Protein AF-A0A2S7QQR5-F1 (afdb_monomer)

Secondary structure (DSSP, 8-state):
--HHHHHHTT-HHHHHHTTSSS--B-TTSSB--HHIIIII-GGGHHHHHHHHHHTT-S---HHHHHHSHHHHHHHHHHHHHH-TTSHHHHHHHHTT--

Foldseek 3Di:
DDPVVQLVCLQLCNCVVVVNDPDQADPQGHGRDPCCVQPPPPVLPVLNVVLCVQVVHPDDDPCQLPVDPSNVVSVVVSCVVVVHSDPVVSVVVVVVVD

Mean predicted aligned error: 4.55 Å

Solvent-accessible surface area (backbone atoms only — not comparable to full-atom values): 5720 Å² total; per-residue (Å²): 133,61,72,66,64,65,24,55,66,46,28,39,44,54,28,31,76,69,69,73,39,100,52,34,54,37,97,87,68,48,66,32,42,72,65,35,64,72,69,66,38,75,93,42,48,70,58,44,50,55,44,26,62,76,66,75,40,96,75,82,51,68,63,54,36,67,74,33,72,71,24,36,57,44,44,54,49,44,42,66,71,69,39,60,36,28,69,69,46,52,56,58,52,55,72,70,77,115

pLDDT: mean 87.8, std 11.04, range [44.25, 95.94]

Structure (mmCIF, N/CA/C/O backbone):
data_AF-A0A2S7QQR5-F1
#
_entry.id   AF-A0A2S7QQR5-F1
#
loop_
_atom_site.group_PDB
_atom_site.id
_atom_site.type_symbol
_atom_site.label_atom_id
_atom_site.label_alt_id
_atom_site.label_comp_id
_atom_site.label_asym_id
_atom_site.label_entity_id
_atom_site.label_seq_id
_atom_site.pdbx_PDB_ins_code
_atom_site.Cartn_x
_atom_site.Cartn_y
_atom_site.Cartn_z
_atom_site.occupancy
_atom_site.B_iso_or_equiv
_atom_site.auth_seq_id
_atom_site.auth_comp_id
_atom_site.auth_asym_id
_atom_site.auth_atom_id
_atom_site.pdbx_PDB_model_num
ATOM 1 N N . MET A 1 1 ? 14.565 -3.488 12.686 1.00 49.75 1 MET A N 1
ATOM 2 C CA . MET A 1 1 ? 14.458 -2.831 11.364 1.00 49.75 1 MET A CA 1
ATOM 3 C C . MET A 1 1 ? 12.972 -2.674 11.069 1.00 49.75 1 MET A C 1
ATOM 5 O O . MET A 1 1 ? 12.255 -3.646 11.254 1.00 49.75 1 MET A O 1
ATOM 9 N N . ASP A 1 2 ? 12.497 -1.477 10.727 1.00 59.22 2 ASP A N 1
ATOM 10 C CA . ASP A 1 2 ? 11.062 -1.204 10.540 1.00 59.22 2 ASP A CA 1
ATOM 11 C C . ASP A 1 2 ? 10.547 -1.871 9.240 1.00 59.22 2 ASP A C 1
ATOM 13 O O . ASP A 1 2 ? 11.072 -1.561 8.163 1.00 59.22 2 ASP A O 1
ATOM 17 N N . PRO A 1 3 ? 9.564 -2.793 9.303 1.00 59.22 3 PRO A N 1
ATOM 18 C CA . PRO A 1 3 ? 9.026 -3.491 8.134 1.00 59.22 3 PRO A CA 1
ATOM 19 C C . PRO A 1 3 ? 8.524 -2.560 7.027 1.00 59.22 3 PRO A C 1
ATOM 21 O O . PRO A 1 3 ? 8.572 -2.933 5.852 1.00 59.22 3 PRO A O 1
ATOM 24 N N . LEU A 1 4 ? 8.060 -1.357 7.376 1.00 65.44 4 LEU A N 1
ATOM 25 C CA . LEU A 1 4 ? 7.602 -0.371 6.399 1.00 65.44 4 LEU A CA 1
ATOM 26 C C . LEU A 1 4 ? 8.782 0.193 5.598 1.00 65.44 4 LEU A C 1
ATOM 28 O O . LEU A 1 4 ? 8.714 0.248 4.371 1.00 65.44 4 LEU A O 1
ATOM 32 N N . LYS A 1 5 ? 9.905 0.506 6.260 1.00 63.34 5 LYS A N 1
ATOM 33 C CA . LYS A 1 5 ? 11.119 1.032 5.607 1.00 63.34 5 LYS A CA 1
ATOM 34 C C . LYS A 1 5 ? 11.721 0.053 4.598 1.00 63.34 5 LYS A C 1
ATOM 36 O O . LYS A 1 5 ? 12.122 0.475 3.520 1.00 63.34 5 LYS A O 1
ATOM 41 N N . ILE A 1 6 ? 11.748 -1.245 4.918 1.00 60.06 6 ILE A N 1
ATOM 42 C CA . ILE A 1 6 ? 12.247 -2.284 3.994 1.00 60.06 6 ILE A CA 1
ATOM 43 C C . ILE A 1 6 ? 11.334 -2.417 2.777 1.00 60.06 6 ILE A C 1
ATOM 45 O O . ILE A 1 6 ? 11.801 -2.689 1.679 1.00 60.06 6 ILE A O 1
ATOM 49 N N . ARG A 1 7 ? 10.024 -2.245 2.954 1.00 68.19 7 ARG A N 1
ATOM 50 C CA . ARG A 1 7 ? 9.097 -2.355 1.830 1.00 68.19 7 ARG A CA 1
ATOM 51 C C . ARG A 1 7 ? 9.258 -1.175 0.875 1.00 68.19 7 ARG A C 1
ATOM 53 O O . ARG A 1 7 ? 9.347 -1.378 -0.332 1.00 68.19 7 ARG A O 1
ATOM 60 N N . TYR A 1 8 ? 9.406 0.043 1.393 1.00 72.50 8 TYR A N 1
ATOM 61 C CA . TYR A 1 8 ? 9.585 1.234 0.556 1.00 72.50 8 TYR A CA 1
ATOM 62 C C . TYR A 1 8 ? 10.769 1.162 -0.422 1.00 72.50 8 TYR A C 1
ATOM 64 O O . TYR A 1 8 ? 10.694 1.787 -1.478 1.00 72.50 8 TYR A O 1
ATOM 72 N N . SER A 1 9 ? 11.812 0.369 -0.143 1.00 79.50 9 SER A N 1
ATOM 73 C CA . SER A 1 9 ? 12.958 0.239 -1.052 1.00 79.50 9 SER A CA 1
ATOM 74 C C . SER A 1 9 ? 12.624 -0.428 -2.392 1.00 79.50 9 SER A C 1
ATOM 76 O O . SER A 1 9 ? 13.356 -0.227 -3.353 1.00 79.50 9 SER A O 1
ATOM 78 N N . TYR A 1 10 ? 11.518 -1.172 -2.487 1.00 87.62 10 TYR A N 1
ATOM 79 C CA . TYR A 1 10 ? 11.075 -1.828 -3.727 1.00 87.62 10 TYR A CA 1
ATOM 80 C C . TYR A 1 10 ? 9.979 -1.059 -4.475 1.00 87.62 10 TYR A C 1
ATOM 82 O O . TYR A 1 10 ? 9.346 -1.595 -5.385 1.00 87.62 10 TYR A O 1
ATOM 90 N N . LEU A 1 11 ? 9.708 0.183 -4.079 1.00 89.50 11 LEU A N 1
ATOM 91 C CA . LEU A 1 11 ? 8.758 1.042 -4.772 1.00 89.50 11 LEU A CA 1
ATOM 92 C C . LEU A 1 11 ? 9.356 1.528 -6.103 1.00 89.50 11 LEU A C 1
ATOM 94 O O . LEU A 1 11 ? 10.446 2.106 -6.098 1.00 89.50 11 LEU A O 1
ATOM 98 N N . LYS A 1 12 ? 8.641 1.389 -7.231 1.00 90.31 12 LYS A N 1
ATOM 99 C CA . LYS A 1 12 ? 9.171 1.816 -8.545 1.00 90.31 12 LYS A CA 1
ATOM 100 C C . LYS A 1 12 ? 9.558 3.295 -8.583 1.00 90.31 12 LYS A C 1
ATOM 102 O O . LYS A 1 12 ? 10.573 3.626 -9.185 1.00 90.31 12 LYS A O 1
ATOM 107 N N . SER A 1 13 ? 8.815 4.197 -7.928 1.00 91.88 13 SER A N 1
ATOM 108 C CA . SER A 1 13 ? 9.216 5.612 -7.905 1.00 91.88 13 SER A CA 1
ATOM 109 C C . SER A 1 13 ? 10.543 5.849 -7.191 1.00 91.88 13 SER A C 1
ATOM 111 O O . SER A 1 13 ? 11.255 6.775 -7.557 1.00 91.88 13 SER A O 1
ATOM 113 N N . TYR A 1 14 ? 10.859 5.042 -6.176 1.00 90.81 14 TYR A N 1
ATOM 114 C CA . TYR A 1 14 ? 12.126 5.129 -5.457 1.00 90.81 14 TYR A CA 1
ATOM 115 C C . TYR A 1 14 ? 13.261 4.513 -6.276 1.00 90.81 14 TYR A C 1
ATOM 117 O O . TYR A 1 14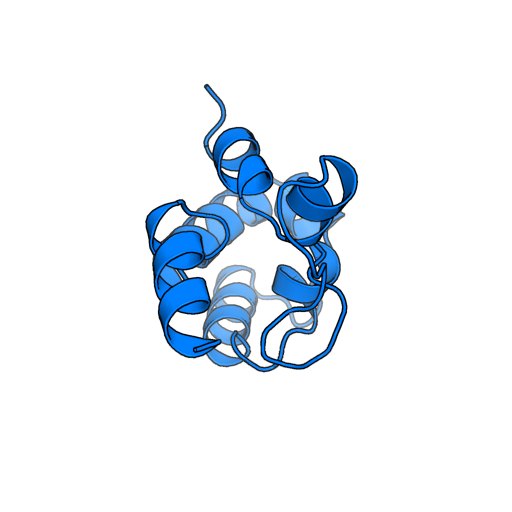 ? 14.284 5.155 -6.481 1.00 90.81 14 TYR A O 1
ATOM 125 N N . LEU A 1 15 ? 13.046 3.320 -6.835 1.00 90.81 15 LEU A N 1
ATOM 126 C CA . LEU A 1 15 ? 14.025 2.651 -7.695 1.00 90.81 15 LEU A CA 1
ATOM 127 C C . LEU A 1 15 ? 14.357 3.467 -8.952 1.00 90.81 15 LEU A C 1
ATOM 129 O O . LEU A 1 15 ? 15.508 3.500 -9.367 1.00 90.81 15 LEU A O 1
ATOM 133 N N . TYR A 1 16 ? 13.376 4.160 -9.535 1.00 93.12 16 TYR A N 1
ATOM 134 C CA . TYR A 1 16 ? 13.587 5.026 -10.697 1.00 93.12 16 TYR A CA 1
ATOM 135 C C . TYR A 1 16 ? 14.490 6.221 -10.372 1.00 93.12 16 TYR A C 1
ATOM 137 O O . TYR A 1 16 ? 15.319 6.599 -11.189 1.00 93.12 16 TYR A O 1
ATOM 145 N N . LEU A 1 17 ? 14.364 6.800 -9.169 1.00 92.75 17 LEU A N 1
ATOM 146 C CA . LEU A 1 17 ? 15.261 7.869 -8.709 1.00 92.75 17 LEU A CA 1
ATOM 147 C C . LEU A 1 17 ? 16.708 7.386 -8.547 1.00 92.75 17 LEU A C 1
ATOM 149 O O . LEU A 1 17 ? 17.625 8.189 -8.652 1.00 92.75 17 LEU A O 1
ATOM 153 N N . LEU A 1 18 ? 16.894 6.092 -8.281 1.00 92.25 18 LEU A N 1
ATOM 154 C CA . LEU A 1 18 ? 18.199 5.438 -8.181 1.00 92.25 18 LEU A CA 1
ATOM 155 C C . LEU A 1 18 ? 18.673 4.840 -9.515 1.00 92.25 18 LEU A C 1
ATOM 157 O O . LEU A 1 18 ? 19.664 4.119 -9.530 1.00 92.25 18 LEU A O 1
ATOM 161 N N . GLU A 1 19 ? 17.949 5.084 -10.613 1.00 92.50 19 GLU A N 1
ATOM 162 C CA . GLU A 1 19 ? 18.254 4.544 -11.946 1.00 92.50 19 GLU A CA 1
ATOM 163 C C . GLU A 1 19 ? 18.279 2.999 -11.999 1.00 92.50 19 GLU A C 1
ATOM 165 O O . GLU A 1 19 ? 18.891 2.392 -12.874 1.00 92.50 19 GLU A O 1
ATOM 170 N N . HIS A 1 20 ? 17.572 2.335 -11.076 1.00 89.38 20 HIS A N 1
ATOM 171 C CA . HIS A 1 20 ? 17.454 0.870 -11.012 1.00 89.38 20 HIS A CA 1
ATOM 172 C C . HIS A 1 20 ? 16.281 0.302 -11.824 1.00 89.38 20 HIS A C 1
ATOM 174 O O . HIS A 1 20 ? 16.136 -0.908 -11.938 1.00 89.38 20 HIS A O 1
ATOM 180 N N . THR A 1 21 ? 15.420 1.159 -12.371 1.00 89.12 21 THR A N 1
ATOM 181 C CA . THR A 1 21 ? 14.320 0.784 -13.271 1.00 89.12 21 THR A CA 1
ATOM 182 C C . THR A 1 21 ? 14.156 1.873 -14.321 1.00 89.12 21 THR A C 1
ATOM 184 O O . THR A 1 21 ? 14.298 3.058 -14.019 1.00 89.12 21 THR A O 1
ATOM 187 N N . SER A 1 22 ? 13.801 1.485 -15.543 1.00 89.88 22 SER A N 1
ATOM 188 C CA . SER A 1 22 ? 13.525 2.404 -16.655 1.00 89.88 22 SER A CA 1
ATOM 189 C C . SER A 1 22 ? 12.191 3.146 -16.511 1.00 89.88 22 SER A C 1
ATOM 191 O O . SER A 1 22 ? 11.928 4.110 -17.229 1.00 89.88 22 SER A O 1
ATOM 193 N N . THR A 1 23 ? 11.329 2.716 -15.585 1.00 91.56 23 THR A N 1
ATOM 194 C CA . THR A 1 23 ? 9.997 3.293 -15.387 1.00 91.56 23 THR A CA 1
ATOM 195 C C . THR A 1 23 ? 9.623 3.412 -13.914 1.00 91.56 23 THR A C 1
ATOM 197 O O . THR A 1 23 ? 9.887 2.530 -13.096 1.00 91.56 23 THR A O 1
ATOM 200 N N . ASN A 1 24 ? 8.940 4.509 -13.586 1.00 92.75 24 ASN A N 1
ATOM 201 C CA . ASN A 1 24 ? 8.318 4.747 -12.284 1.00 92.75 24 ASN A CA 1
ATOM 202 C C . ASN A 1 24 ? 6.808 4.460 -12.275 1.00 92.75 24 ASN A C 1
ATOM 204 O O . ASN A 1 24 ? 6.131 4.792 -11.299 1.00 92.75 24 ASN A O 1
ATOM 208 N N . LYS A 1 25 ? 6.264 3.903 -13.361 1.00 93.12 25 LYS A N 1
ATOM 209 C CA . LYS A 1 25 ? 4.829 3.653 -13.508 1.00 93.12 25 LYS A CA 1
ATOM 210 C C . LYS A 1 25 ? 4.438 2.292 -12.939 1.00 93.12 25 LYS A C 1
ATOM 212 O O . LYS A 1 25 ? 5.143 1.297 -13.108 1.00 93.12 25 LYS A O 1
ATOM 217 N N . CYS A 1 26 ? 3.285 2.263 -12.287 1.00 90.25 26 CYS A N 1
ATOM 218 C CA . CYS A 1 26 ? 2.576 1.049 -11.922 1.00 90.25 26 CYS A CA 1
ATOM 219 C C . CYS A 1 26 ? 1.992 0.389 -13.183 1.00 90.25 26 CYS A C 1
ATOM 221 O O . CYS A 1 26 ? 1.819 1.047 -14.209 1.00 90.25 26 CYS A O 1
ATOM 223 N N . ILE A 1 27 ? 1.606 -0.884 -13.083 1.00 88.69 27 ILE A N 1
ATOM 224 C CA . ILE A 1 27 ? 0.963 -1.641 -14.173 1.00 88.69 27 ILE A CA 1
ATOM 225 C C . ILE A 1 27 ? -0.324 -0.946 -14.655 1.00 88.69 27 ILE A C 1
ATOM 227 O O . ILE A 1 27 ? -0.648 -0.983 -15.834 1.00 88.69 27 ILE A O 1
ATOM 231 N N . CYS A 1 28 ? -1.035 -0.231 -13.777 1.00 90.12 28 CYS A N 1
ATOM 232 C CA . CYS A 1 28 ? -2.209 0.556 -14.167 1.00 90.12 28 CYS A CA 1
ATOM 233 C C . CYS A 1 28 ? -1.873 1.909 -14.838 1.00 90.12 28 CYS A C 1
ATOM 235 O O . CYS A 1 28 ? -2.756 2.751 -14.985 1.00 90.12 28 CYS A O 1
ATOM 237 N N . GLY A 1 29 ? -0.608 2.168 -15.185 1.00 91.06 29 GLY A N 1
ATOM 238 C CA . GLY A 1 29 ? -0.149 3.336 -15.949 1.00 91.06 29 GLY A CA 1
ATOM 239 C C . GLY A 1 29 ? 0.146 4.606 -15.138 1.00 91.06 29 GLY A C 1
ATOM 240 O O . GLY A 1 29 ? 0.873 5.479 -15.615 1.00 91.06 29 GLY A O 1
ATOM 241 N N . ALA A 1 30 ? -0.365 4.718 -13.910 1.00 94.25 30 ALA A N 1
ATOM 242 C CA . ALA A 1 30 ? -0.087 5.844 -13.016 1.00 94.25 30 ALA A CA 1
ATOM 243 C C . ALA A 1 30 ? 1.299 5.733 -12.357 1.00 94.25 30 ALA A C 1
ATOM 245 O O . ALA A 1 30 ? 1.859 4.643 -12.246 1.00 94.25 30 ALA A O 1
ATOM 246 N N . LYS A 1 31 ? 1.857 6.852 -11.880 1.00 94.75 31 LYS A N 1
ATOM 247 C CA . LYS A 1 31 ? 3.128 6.852 -11.136 1.00 94.75 31 LYS A CA 1
ATOM 248 C C . LYS A 1 31 ? 2.981 6.035 -9.849 1.00 94.75 31 LYS A C 1
ATOM 250 O O . LYS A 1 31 ? 2.074 6.275 -9.054 1.00 94.75 31 LYS A O 1
ATOM 255 N N . GLU A 1 32 ? 3.885 5.089 -9.627 1.00 92.88 32 GLU A N 1
ATOM 256 C CA . GLU A 1 32 ? 3.851 4.200 -8.470 1.00 92.88 32 GLU A CA 1
ATOM 257 C C . GLU A 1 32 ? 4.427 4.884 -7.228 1.00 92.88 32 GLU A C 1
ATOM 259 O O . GLU A 1 32 ? 5.590 4.702 -6.877 1.00 92.88 32 GLU A O 1
ATOM 264 N N . THR A 1 33 ? 3.602 5.694 -6.573 1.00 92.75 33 THR A N 1
ATOM 265 C CA . THR A 1 33 ? 3.903 6.324 -5.283 1.00 92.75 33 THR A CA 1
ATOM 266 C C . THR A 1 33 ? 3.190 5.588 -4.141 1.00 92.75 33 THR A C 1
ATOM 268 O O . THR A 1 33 ? 2.243 4.835 -4.396 1.00 92.75 33 THR A O 1
ATOM 271 N N . PRO A 1 34 ? 3.572 5.813 -2.866 1.00 90.62 34 PRO A N 1
ATOM 272 C CA . PRO A 1 34 ? 2.833 5.263 -1.730 1.00 90.62 34 PRO A CA 1
ATOM 273 C C . PRO A 1 34 ? 1.371 5.706 -1.749 1.00 90.62 34 PRO A C 1
ATOM 275 O O . PRO A 1 34 ? 0.469 4.893 -1.583 1.00 90.62 34 PRO A O 1
ATOM 278 N N . GLU A 1 35 ? 1.139 6.986 -2.034 1.00 93.31 35 GLU A N 1
ATOM 279 C CA . GLU A 1 35 ? -0.196 7.565 -2.142 1.00 93.31 35 GLU A CA 1
ATOM 280 C C . GLU A 1 35 ? -1.039 6.835 -3.186 1.00 93.31 35 GLU A C 1
ATOM 282 O O . GLU A 1 35 ? -2.156 6.405 -2.903 1.00 93.31 35 GLU A O 1
ATOM 287 N N . HIS A 1 36 ? -0.476 6.605 -4.373 1.00 94.69 36 HIS A N 1
ATOM 288 C CA . HIS A 1 36 ? -1.171 5.869 -5.414 1.00 94.69 36 HIS A CA 1
ATOM 289 C C . HIS A 1 36 ? -1.520 4.446 -4.962 1.00 94.69 36 HIS A C 1
ATOM 291 O O . HIS A 1 36 ? -2.679 4.037 -5.039 1.00 94.69 36 HIS A O 1
ATOM 297 N N . LEU A 1 37 ? -0.543 3.701 -4.442 1.00 93.12 37 LEU A N 1
ATOM 298 C CA . LEU A 1 37 ? -0.735 2.312 -4.027 1.00 93.12 37 LEU A CA 1
ATOM 299 C C . LEU A 1 37 ? -1.759 2.158 -2.896 1.00 93.12 37 LEU A C 1
ATOM 301 O O . LEU A 1 37 ? -2.542 1.208 -2.917 1.00 93.12 37 LEU A O 1
ATOM 305 N N . PHE A 1 38 ? -1.774 3.076 -1.930 1.00 93.12 38 PHE A N 1
ATOM 306 C CA . PHE A 1 38 ? -2.660 3.008 -0.766 1.00 93.12 38 PHE A CA 1
ATOM 307 C C . PHE A 1 38 ? -4.029 3.644 -0.978 1.00 93.12 38 PHE A C 1
ATOM 309 O O . PHE A 1 38 ? -4.970 3.239 -0.297 1.00 93.12 38 PHE A O 1
ATOM 316 N N . LEU A 1 39 ? -4.168 4.620 -1.881 1.00 95.19 39 LEU A N 1
ATOM 317 C CA . LEU A 1 39 ? -5.390 5.426 -1.972 1.00 95.19 39 LEU A CA 1
ATOM 318 C C . LEU A 1 39 ? -6.151 5.239 -3.291 1.00 95.19 39 LEU A C 1
ATOM 320 O O . LEU A 1 39 ? -7.382 5.238 -3.271 1.00 95.19 39 LEU A O 1
ATOM 324 N N . SER A 1 40 ? -5.468 5.042 -4.426 1.0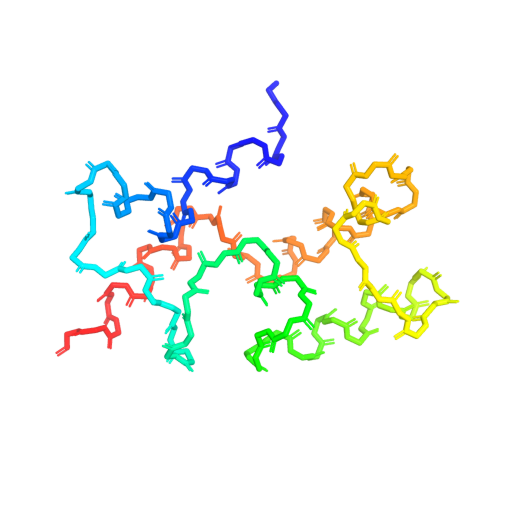0 94.31 40 SER A N 1
ATOM 325 C CA . SER A 1 40 ? -6.111 5.173 -5.750 1.00 94.31 40 SER A CA 1
ATOM 326 C C . SER A 1 40 ? -5.835 4.057 -6.763 1.00 94.31 40 SER A C 1
ATOM 328 O O . SER A 1 40 ? -6.566 3.943 -7.743 1.00 94.31 40 SER A O 1
ATOM 330 N N . CYS A 1 41 ? -4.848 3.186 -6.548 1.00 94.50 41 CYS A N 1
ATOM 331 C CA . CYS A 1 41 ? -4.455 2.167 -7.524 1.00 94.50 41 CYS A CA 1
ATOM 332 C C . CYS A 1 41 ? -5.569 1.144 -7.791 1.00 94.50 41 CYS A C 1
ATOM 334 O O . CYS A 1 41 ? -5.974 0.404 -6.895 1.00 94.50 41 CYS A O 1
ATOM 336 N N . SER A 1 42 ? -6.081 1.060 -9.016 1.00 93.12 42 SER A N 1
ATOM 337 C CA . SER A 1 42 ? -7.219 0.187 -9.345 1.00 93.12 42 SER A CA 1
ATOM 338 C C . SER A 1 42 ? -6.967 -1.294 -9.028 1.00 93.12 42 SER A C 1
ATOM 340 O O . SER A 1 42 ? -7.889 -1.981 -8.594 1.00 93.12 42 SER A O 1
ATOM 342 N N . LEU A 1 43 ? -5.714 -1.753 -9.132 1.00 92.62 43 LEU A N 1
ATOM 343 C CA . LEU A 1 43 ? -5.296 -3.137 -8.862 1.00 92.62 43 LEU A CA 1
ATOM 344 C C . LEU A 1 43 ? -5.543 -3.590 -7.417 1.00 92.62 43 LEU A C 1
ATOM 346 O O . LEU A 1 43 ? -5.701 -4.780 -7.165 1.00 92.62 43 LEU A O 1
ATOM 350 N N . PHE A 1 44 ? -5.590 -2.653 -6.468 1.00 93.38 44 PHE A N 1
ATOM 351 C CA . PHE A 1 44 ? -5.728 -2.955 -5.039 1.00 93.38 44 PHE A CA 1
ATOM 352 C C . PHE A 1 44 ? -7.060 -2.484 -4.450 1.00 93.38 44 PHE A C 1
ATOM 354 O O . PHE A 1 44 ? -7.177 -2.310 -3.239 1.00 93.38 44 PHE A O 1
ATOM 361 N N . SER A 1 45 ? -8.074 -2.267 -5.290 1.00 94.06 45 SER A N 1
ATOM 362 C CA . SER A 1 45 ? -9.407 -1.823 -4.862 1.00 94.06 45 SER A CA 1
ATOM 363 C C . SER A 1 45 ? -10.022 -2.741 -3.799 1.00 94.06 45 SER A C 1
ATOM 365 O O . SER A 1 45 ? -10.449 -2.254 -2.755 1.00 94.06 45 SER A O 1
ATOM 367 N N . LEU A 1 46 ? -9.982 -4.060 -4.010 1.00 95.12 46 LEU A N 1
ATOM 368 C CA . LEU A 1 46 ? -10.523 -5.052 -3.073 1.00 95.12 46 LEU A CA 1
ATOM 369 C C . LEU A 1 46 ? -9.807 -5.027 -1.717 1.00 95.12 46 LEU A C 1
ATOM 371 O O . LEU A 1 46 ? -10.454 -4.992 -0.673 1.00 95.12 46 LEU A O 1
ATOM 375 N N . ALA A 1 47 ? -8.473 -4.991 -1.723 1.00 95.25 47 ALA A N 1
ATOM 376 C CA . ALA A 1 47 ? -7.691 -4.905 -0.492 1.00 95.25 47 ALA A CA 1
ATOM 377 C C . ALA A 1 47 ? -7.925 -3.568 0.237 1.00 95.25 47 ALA A C 1
ATOM 379 O O . ALA A 1 47 ? -7.971 -3.530 1.466 1.00 95.25 47 ALA A O 1
ATOM 380 N N . ARG A 1 48 ? -8.139 -2.468 -0.501 1.00 95.38 48 ARG A N 1
ATOM 381 C CA . ARG A 1 48 ? -8.499 -1.173 0.095 1.00 95.38 48 ARG A CA 1
ATOM 382 C C . ARG A 1 48 ? -9.885 -1.164 0.726 1.00 95.38 48 ARG A C 1
ATOM 384 O O . ARG A 1 48 ? -10.056 -0.478 1.727 1.00 95.38 48 ARG A O 1
ATOM 391 N N . ILE A 1 49 ? -10.862 -1.885 0.175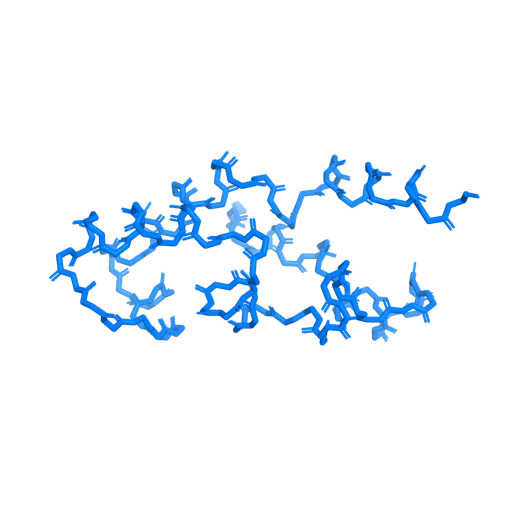 1.00 95.00 49 ILE A N 1
ATOM 392 C CA . ILE A 1 49 ? -12.189 -2.010 0.800 1.00 95.00 49 ILE A CA 1
ATOM 393 C C . ILE A 1 49 ? -12.041 -2.679 2.171 1.00 95.00 49 ILE A C 1
ATOM 395 O O . ILE A 1 49 ? -12.439 -2.094 3.170 1.00 95.00 49 ILE A O 1
ATOM 399 N N . LYS A 1 50 ? -11.320 -3.805 2.251 1.00 94.81 50 LYS A N 1
ATOM 400 C CA . LYS A 1 50 ? -11.035 -4.471 3.536 1.00 94.81 50 LYS A CA 1
ATOM 401 C C . LYS A 1 50 ? -10.295 -3.568 4.528 1.00 94.81 50 LYS A C 1
ATOM 403 O O . LYS A 1 50 ? -10.565 -3.602 5.725 1.00 94.81 50 LYS A O 1
ATOM 408 N N . LEU A 1 51 ? -9.356 -2.758 4.032 1.00 95.06 51 LEU A N 1
ATOM 409 C CA . LEU A 1 51 ? -8.635 -1.769 4.835 1.00 95.06 51 LEU A CA 1
ATOM 410 C C . LEU A 1 51 ? -9.585 -0.712 5.425 1.00 95.06 51 LEU A C 1
ATOM 412 O O . LEU A 1 51 ? -9.478 -0.394 6.607 1.00 95.06 51 LEU A O 1
ATOM 416 N N . LYS A 1 52 ? -10.521 -0.198 4.620 1.00 95.94 52 LYS A N 1
ATOM 417 C CA . LYS A 1 52 ? -11.559 0.750 5.054 1.00 95.94 52 LYS A CA 1
ATOM 418 C C . LYS A 1 52 ? -12.503 0.141 6.085 1.00 95.94 52 LYS A C 1
ATOM 420 O O . LYS A 1 52 ? -12.745 0.771 7.112 1.00 95.94 52 LYS A O 1
ATOM 425 N N . ASP A 1 53 ? -12.955 -1.088 5.846 1.00 95.06 53 ASP A N 1
ATOM 426 C CA . ASP A 1 53 ? -13.841 -1.819 6.755 1.00 95.06 53 ASP A CA 1
ATOM 427 C C . ASP A 1 53 ? -13.173 -2.027 8.120 1.00 95.06 53 ASP A C 1
ATOM 429 O O . ASP A 1 53 ? -13.775 -1.760 9.159 1.00 95.06 53 ASP A O 1
ATOM 433 N N . LYS A 1 54 ? -11.890 -2.417 8.128 1.00 94.44 54 LYS A N 1
ATOM 434 C CA . LYS A 1 54 ? -11.115 -2.605 9.363 1.00 94.44 54 LYS A CA 1
ATOM 435 C C . LYS A 1 54 ? -10.924 -1.304 10.151 1.00 94.44 54 LYS A C 1
ATOM 437 O O . LYS A 1 54 ? -10.905 -1.331 11.377 1.00 94.44 54 LYS A O 1
ATOM 442 N N . LEU A 1 55 ? -10.771 -0.179 9.455 1.00 95.38 55 LEU A N 1
ATOM 443 C CA . LEU A 1 55 ? -10.607 1.146 10.059 1.00 95.38 55 LEU A CA 1
ATOM 444 C C . LEU A 1 55 ? -11.941 1.847 10.363 1.00 95.38 55 LEU A C 1
ATOM 446 O O . LEU A 1 55 ? -11.920 2.961 10.881 1.00 95.38 55 LEU A O 1
ATOM 450 N N . ALA A 1 56 ? -13.079 1.228 10.024 1.00 95.25 56 ALA A N 1
ATOM 451 C CA . ALA A 1 56 ? -14.414 1.815 10.127 1.00 95.25 56 ALA A CA 1
ATOM 452 C C . ALA A 1 56 ? -14.503 3.230 9.510 1.00 95.25 56 ALA A C 1
ATOM 454 O O . ALA A 1 56 ? -15.128 4.133 10.067 1.00 95.25 56 ALA A O 1
ATOM 455 N N . THR A 1 57 ? -13.858 3.441 8.355 1.00 94.00 57 THR A N 1
ATOM 456 C CA . THR A 1 57 ? -13.788 4.749 7.680 1.00 94.00 57 THR A CA 1
ATOM 457 C C . THR A 1 57 ? -14.007 4.634 6.177 1.00 94.00 57 THR A C 1
ATOM 459 O O . THR A 1 57 ? -13.514 3.723 5.518 1.00 94.00 57 THR A O 1
ATOM 462 N N . ASN A 1 58 ? -14.677 5.629 5.595 1.00 91.25 58 ASN A N 1
ATOM 463 C CA . ASN A 1 58 ? -14.832 5.741 4.143 1.00 91.25 58 ASN A CA 1
ATOM 464 C C . ASN A 1 58 ? -13.680 6.503 3.471 1.00 91.25 58 ASN A C 1
ATOM 466 O O . ASN A 1 58 ? -13.490 6.397 2.251 1.00 91.25 58 ASN A O 1
ATOM 470 N N . TYR A 1 59 ? -12.898 7.241 4.260 1.00 92.00 59 TYR A N 1
ATOM 471 C CA . TYR A 1 59 ? -11.802 8.085 3.802 1.00 92.00 59 TYR A CA 1
ATOM 472 C C . TYR A 1 59 ? -10.454 7.514 4.243 1.00 92.00 59 TYR A C 1
ATOM 474 O O . TYR A 1 59 ? 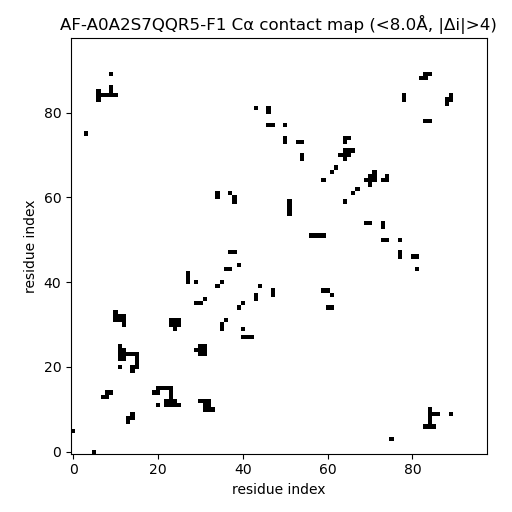-10.266 7.167 5.408 1.00 92.00 59 TYR A O 1
ATOM 482 N N . LEU A 1 60 ? -9.512 7.442 3.301 1.00 94.81 60 LEU A N 1
ATOM 483 C CA . LEU A 1 60 ? -8.132 7.044 3.553 1.00 94.81 60 LEU A CA 1
ATOM 484 C C . LEU A 1 60 ? -7.209 8.217 3.237 1.00 94.81 60 LEU A C 1
ATOM 486 O O . LEU A 1 60 ? -7.364 8.875 2.210 1.00 94.81 60 LEU A O 1
ATOM 490 N N . SER A 1 61 ? -6.213 8.422 4.088 1.00 95.62 61 SER A N 1
ATOM 491 C CA . SER A 1 61 ? -5.105 9.340 3.850 1.00 95.62 61 SER A CA 1
ATOM 492 C C . SER A 1 61 ? -3.809 8.710 4.343 1.00 95.62 61 SER A C 1
ATOM 494 O O . SER A 1 61 ? -3.830 7.846 5.220 1.00 95.62 61 SER A O 1
ATOM 496 N N . LEU A 1 62 ? -2.669 9.132 3.792 1.00 92.56 62 LEU A N 1
ATOM 497 C CA . LEU A 1 62 ? -1.373 8.639 4.263 1.00 92.56 62 LEU A CA 1
ATOM 498 C C . LEU A 1 62 ? -1.127 8.938 5.753 1.00 92.56 62 LEU A C 1
ATOM 500 O O . LEU A 1 62 ? -0.727 8.002 6.440 1.00 92.56 62 LEU A O 1
ATOM 504 N N . PRO A 1 63 ? -1.434 10.139 6.292 1.00 93.31 63 PRO A N 1
ATOM 505 C CA . PRO A 1 63 ? -1.278 10.392 7.725 1.00 93.31 63 PRO A CA 1
ATOM 506 C C . PRO A 1 63 ? -2.123 9.452 8.589 1.00 93.31 63 PRO A C 1
ATOM 508 O O . PRO A 1 63 ? -1.635 8.889 9.563 1.00 93.31 63 PRO A O 1
ATOM 511 N N . LEU A 1 64 ? -3.376 9.189 8.193 1.00 94.00 64 LEU A N 1
ATOM 512 C CA . LEU A 1 64 ? -4.217 8.222 8.903 1.00 94.00 64 LEU A CA 1
ATOM 513 C C . LEU A 1 64 ? -3.564 6.836 8.918 1.00 94.00 64 LEU A C 1
ATOM 515 O O . LEU A 1 64 ? -3.534 6.179 9.953 1.00 94.00 64 LEU A O 1
ATOM 519 N N . LEU A 1 65 ? -3.044 6.398 7.772 1.00 92.75 65 LEU A N 1
ATOM 520 C CA . LEU A 1 65 ? -2.512 5.053 7.570 1.00 92.75 65 LEU A CA 1
ATOM 521 C C . LEU A 1 65 ? -1.128 4.820 8.180 1.00 92.75 65 LEU A C 1
ATOM 523 O O . LEU A 1 65 ? -0.807 3.671 8.487 1.00 92.75 65 LEU A O 1
ATOM 527 N N . LEU A 1 66 ? -0.309 5.863 8.308 1.00 89.44 66 LEU A N 1
ATOM 528 C CA . LEU A 1 66 ? 1.104 5.744 8.677 1.00 89.44 66 LEU A CA 1
ATOM 529 C C . LEU A 1 66 ? 1.444 6.373 10.032 1.00 89.44 66 LEU A C 1
ATOM 531 O O . LEU A 1 66 ? 2.428 5.949 10.630 1.00 89.44 66 LEU A O 1
ATOM 535 N N . ASP A 1 67 ? 0.626 7.302 10.538 1.00 91.06 67 ASP A N 1
ATOM 536 C CA . ASP A 1 67 ? 0.926 8.045 11.773 1.00 91.06 67 ASP A CA 1
ATOM 537 C C . ASP A 1 67 ? -0.005 7.677 12.941 1.00 91.06 67 ASP A C 1
ATOM 539 O O . ASP A 1 67 ? 0.217 8.104 14.074 1.00 91.06 67 ASP A O 1
ATOM 543 N N . THR A 1 68 ? -1.044 6.867 12.702 1.00 93.38 68 THR A N 1
ATOM 544 C CA . THR A 1 68 ? -1.951 6.385 13.758 1.00 93.38 68 THR A CA 1
ATOM 545 C C . THR A 1 68 ? -1.743 4.901 14.034 1.00 93.38 68 THR A C 1
ATOM 547 O O . THR A 1 68 ? -1.542 4.122 13.106 1.00 93.38 68 THR A O 1
ATOM 550 N N . THR A 1 69 ? -1.841 4.471 15.296 1.00 93.88 69 THR A N 1
ATOM 551 C CA . THR A 1 69 ? -1.674 3.052 15.661 1.00 93.88 69 THR A CA 1
ATOM 552 C C . THR A 1 69 ? -2.636 2.122 14.903 1.00 93.88 69 THR A C 1
ATOM 554 O O . THR A 1 69 ? -2.148 1.178 14.276 1.00 93.88 69 THR A O 1
ATOM 557 N N . PRO A 1 70 ? -3.961 2.391 14.837 1.00 94.31 70 PRO A N 1
ATOM 558 C CA . PRO A 1 70 ? -4.881 1.540 14.074 1.00 94.31 70 PRO A CA 1
ATOM 559 C C . PRO A 1 70 ? -4.578 1.550 12.570 1.00 94.31 70 PRO A C 1
ATOM 561 O O . PRO A 1 70 ? -4.703 0.523 11.893 1.00 94.31 70 PRO A O 1
ATOM 564 N N . GLY A 1 71 ? -4.151 2.705 12.048 1.00 93.94 71 GLY A N 1
ATOM 565 C CA . GLY A 1 71 ? -3.710 2.871 10.668 1.00 93.94 71 GLY A CA 1
ATOM 566 C C . GLY A 1 71 ? -2.496 2.015 10.343 1.00 93.94 71 GLY A C 1
ATOM 567 O O . GLY A 1 71 ? -2.539 1.258 9.378 1.00 93.94 71 GLY A O 1
ATOM 568 N N . ILE A 1 72 ? -1.453 2.070 11.172 1.00 92.06 72 ILE A N 1
ATOM 569 C CA . ILE A 1 72 ? -0.207 1.316 10.991 1.00 92.06 72 ILE A CA 1
ATOM 570 C C . ILE A 1 72 ? -0.491 -0.189 10.992 1.00 92.06 72 ILE A C 1
ATOM 572 O O . ILE A 1 72 ? -0.071 -0.897 10.074 1.00 92.06 72 ILE A O 1
ATOM 576 N N . GLU A 1 73 ? -1.246 -0.689 11.971 1.00 93.75 73 GLU A N 1
ATOM 577 C CA . GLU A 1 73 ? -1.606 -2.111 12.051 1.00 93.75 73 GLU A CA 1
ATOM 578 C C . GLU A 1 73 ? -2.407 -2.577 10.828 1.00 93.75 73 GLU A C 1
ATOM 580 O O . GLU A 1 73 ? -2.192 -3.671 10.288 1.00 93.75 73 GLU A O 1
ATOM 585 N N . SER A 1 74 ? -3.332 -1.741 10.360 1.00 94.00 74 SER A N 1
ATOM 586 C CA . SER A 1 74 ? -4.148 -2.044 9.187 1.00 94.00 74 SER A CA 1
ATOM 587 C C . SER A 1 74 ? -3.340 -1.950 7.889 1.00 94.00 74 SER A C 1
ATOM 589 O O . SER A 1 74 ? -3.485 -2.810 7.019 1.00 94.00 74 SER A O 1
ATOM 591 N N . SER A 1 75 ? -2.409 -1.001 7.787 1.00 92.25 75 SER A N 1
ATOM 592 C CA . SER A 1 75 ? -1.451 -0.873 6.684 1.00 92.25 75 SER A CA 1
ATOM 593 C C . SER A 1 75 ? -0.512 -2.075 6.604 1.00 92.25 75 SER A C 1
ATOM 595 O O . SER A 1 75 ? -0.259 -2.588 5.514 1.00 92.25 75 SER A O 1
ATOM 597 N N . ILE A 1 76 ? -0.031 -2.588 7.740 1.00 91.19 76 ILE A N 1
ATOM 598 C CA . ILE A 1 76 ? 0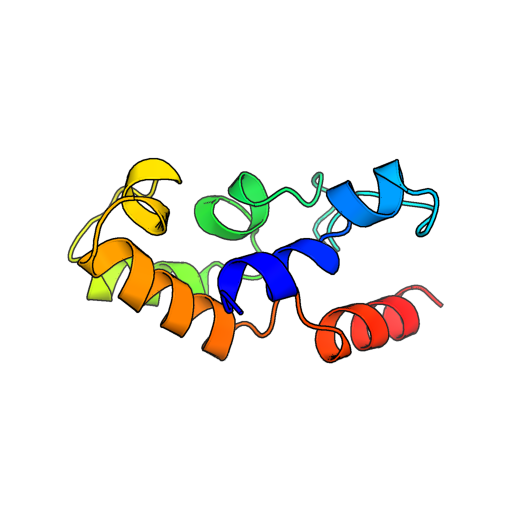.788 -3.808 7.784 1.00 91.19 76 ILE A CA 1
ATOM 599 C C . ILE A 1 76 ? -0.006 -5.010 7.256 1.00 91.19 76 ILE A C 1
ATOM 601 O O . ILE A 1 76 ? 0.532 -5.799 6.469 1.00 91.19 76 ILE A O 1
ATOM 605 N N . ALA A 1 77 ? -1.280 -5.143 7.638 1.00 92.56 77 ALA A N 1
ATOM 606 C CA . ALA A 1 77 ? -2.157 -6.194 7.123 1.00 92.56 77 ALA A CA 1
ATOM 607 C C . ALA A 1 77 ? -2.389 -6.046 5.608 1.00 92.56 77 ALA A C 1
ATOM 609 O O . ALA A 1 77 ? -2.172 -7.002 4.862 1.00 92.56 77 ALA A O 1
ATOM 610 N N . TYR A 1 78 ? -2.705 -4.836 5.141 1.00 93.75 78 TYR A N 1
ATOM 611 C CA . TYR A 1 78 ? -2.877 -4.510 3.722 1.00 93.75 78 TYR A CA 1
ATOM 612 C C . TYR A 1 78 ? -1.634 -4.853 2.884 1.00 93.75 78 TYR A C 1
ATOM 614 O O . TYR A 1 78 ? -1.725 -5.520 1.852 1.00 93.75 78 TYR A O 1
ATOM 622 N N . LEU A 1 79 ? -0.443 -4.465 3.347 1.00 91.31 79 LEU A N 1
ATOM 623 C CA . LEU A 1 79 ? 0.831 -4.788 2.696 1.00 91.31 79 LEU A CA 1
ATOM 624 C C . LEU A 1 79 ? 1.141 -6.291 2.731 1.00 91.31 79 LEU A C 1
ATOM 626 O O . LEU A 1 79 ? 1.844 -6.823 1.866 1.00 91.31 79 LEU A O 1
ATOM 630 N N . SER A 1 80 ? 0.664 -6.993 3.754 1.00 89.88 80 SER A N 1
ATOM 631 C CA . SER A 1 80 ? 0.833 -8.440 3.877 1.00 89.88 80 SER A CA 1
ATOM 632 C C . SER A 1 80 ? -0.110 -9.210 2.960 1.00 89.88 80 SER A C 1
ATOM 634 O O . SER A 1 80 ? 0.289 -10.269 2.478 1.00 89.88 80 SER A O 1
ATOM 636 N N . GLU A 1 81 ? -1.299 -8.685 2.676 1.00 91.81 81 GLU A N 1
ATOM 637 C CA . GLU A 1 81 ? -2.253 -9.255 1.722 1.00 91.81 81 GLU A CA 1
ATOM 638 C C . GLU A 1 81 ? -1.824 -8.988 0.275 1.00 91.81 81 GLU A C 1
ATOM 640 O O . GLU A 1 81 ? -1.656 -9.918 -0.509 1.00 91.81 81 GLU A O 1
ATOM 645 N N . THR A 1 82 ? -1.564 -7.725 -0.061 1.00 90.94 82 THR A N 1
ATOM 646 C CA . THR A 1 82 ? -1.254 -7.300 -1.437 1.00 90.94 82 THR A CA 1
ATOM 647 C C . THR A 1 82 ? 0.155 -7.682 -1.893 1.00 90.94 82 THR A C 1
ATOM 649 O O . THR A 1 82 ? 0.432 -7.696 -3.089 1.00 90.94 82 THR A O 1
ATOM 652 N N . LYS A 1 83 ? 1.064 -7.971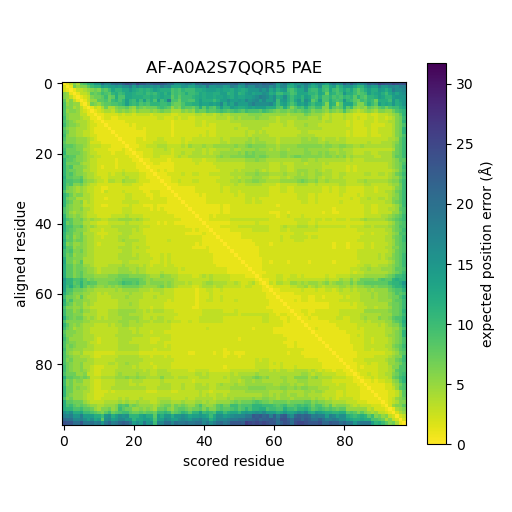 -0.949 1.00 90.25 83 LYS A N 1
ATOM 653 C CA . LYS A 1 83 ? 2.493 -8.261 -1.188 1.00 90.25 83 LYS A CA 1
ATOM 654 C C . LYS A 1 83 ? 3.245 -7.164 -1.951 1.00 90.25 83 LYS A C 1
ATOM 656 O O . LYS A 1 83 ? 4.387 -7.394 -2.358 1.00 90.25 83 LYS A O 1
ATOM 661 N N . ILE A 1 84 ? 2.659 -5.979 -2.106 1.00 87.94 84 ILE A N 1
ATOM 662 C CA . ILE A 1 84 ? 3.303 -4.853 -2.779 1.00 87.94 84 ILE A CA 1
ATOM 663 C C . ILE A 1 84 ? 4.563 -4.433 -2.039 1.00 87.94 84 ILE A C 1
ATOM 665 O O . ILE A 1 84 ? 4.718 -4.690 -0.838 1.00 87.94 84 ILE A O 1
ATOM 669 N N . CYS A 1 85 ? 5.461 -3.779 -2.774 1.00 82.69 85 CYS A N 1
ATOM 670 C CA . CYS A 1 85 ? 6.703 -3.260 -2.217 1.00 82.69 85 CYS A CA 1
ATOM 671 C C . CYS A 1 85 ? 7.561 -4.376 -1.573 1.00 82.69 85 CYS A C 1
ATOM 673 O O . CYS A 1 85 ? 8.287 -4.156 -0.612 1.00 82.69 85 CYS A O 1
ATOM 675 N N . THR A 1 86 ? 7.454 -5.613 -2.069 1.00 88.25 86 THR A N 1
ATOM 676 C CA . THR A 1 86 ? 8.342 -6.721 -1.696 1.00 88.25 86 THR A CA 1
ATOM 6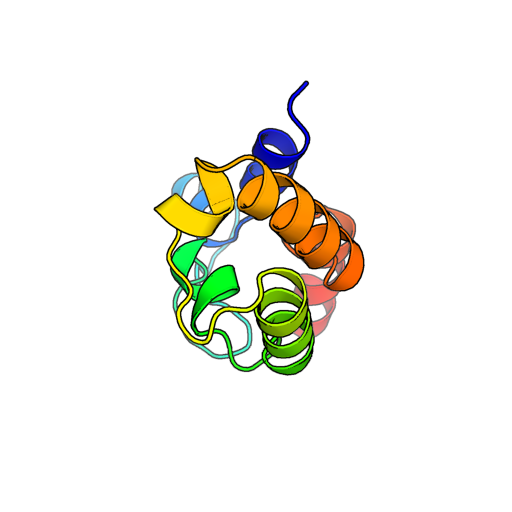77 C C . THR A 1 86 ? 9.233 -7.081 -2.874 1.00 88.25 86 THR A C 1
ATOM 679 O O . THR A 1 86 ? 8.813 -6.962 -4.025 1.00 88.25 86 THR A O 1
ATOM 682 N N . ARG A 1 87 ? 10.432 -7.613 -2.596 1.00 86.31 87 ARG A N 1
ATOM 683 C CA . ARG A 1 87 ? 11.329 -8.136 -3.639 1.00 86.31 87 ARG A CA 1
ATOM 684 C C . ARG A 1 87 ? 10.617 -9.118 -4.568 1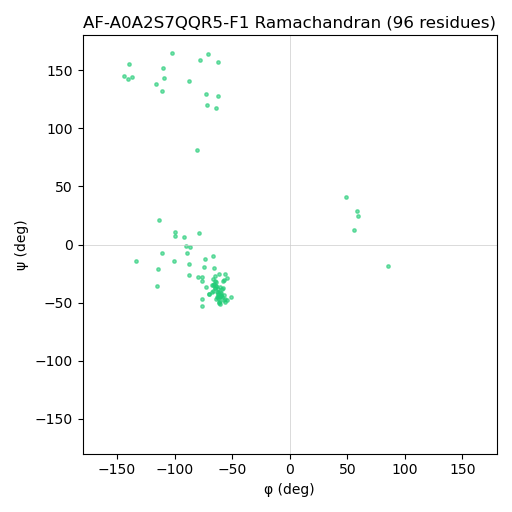.00 86.31 87 ARG A C 1
ATOM 686 O O . ARG A 1 87 ? 10.745 -9.025 -5.778 1.00 86.31 87 ARG A O 1
ATOM 693 N N . LYS A 1 88 ? 9.839 -10.045 -3.996 1.00 87.38 88 LYS A N 1
ATOM 694 C CA . LYS A 1 88 ? 9.097 -11.055 -4.765 1.00 87.38 88 LYS A CA 1
ATOM 695 C C . LYS A 1 88 ? 8.118 -10.406 -5.741 1.00 87.38 88 LYS A C 1
ATOM 697 O O . LYS A 1 88 ? 8.044 -10.825 -6.886 1.00 87.38 88 LYS A O 1
ATOM 702 N N . TYR A 1 89 ? 7.381 -9.396 -5.287 1.00 87.88 89 TYR A N 1
ATOM 703 C CA . TYR A 1 89 ? 6.442 -8.680 -6.140 1.00 87.88 89 TYR A CA 1
ATOM 704 C C . TYR A 1 89 ? 7.149 -7.879 -7.235 1.00 87.88 89 TYR A C 1
ATOM 706 O O . TYR A 1 89 ? 6.701 -7.917 -8.373 1.00 87.88 89 TYR A O 1
ATOM 714 N N . HIS A 1 90 ? 8.263 -7.218 -6.907 1.00 86.50 90 HIS A N 1
ATOM 715 C CA . HIS A 1 90 ? 9.095 -6.500 -7.873 1.00 86.50 90 HIS A CA 1
ATOM 716 C C . HIS A 1 90 ? 9.656 -7.419 -8.969 1.00 86.50 90 HIS A C 1
ATOM 718 O O . HIS A 1 90 ? 9.529 -7.087 -10.138 1.00 86.50 90 HIS A O 1
ATOM 724 N N . LEU A 1 91 ? 10.174 -8.597 -8.615 1.00 86.88 91 LEU A N 1
ATOM 725 C CA . LEU A 1 91 ? 10.657 -9.567 -9.605 1.00 86.88 91 LEU A CA 1
ATOM 726 C C . LEU A 1 91 ? 9.513 -10.131 -10.462 1.00 86.88 91 LEU A C 1
ATOM 728 O O . LEU A 1 91 ? 9.652 -10.290 -11.666 1.00 86.88 91 LEU A O 1
ATOM 732 N N . ALA A 1 92 ? 8.357 -10.416 -9.855 1.00 86.12 92 ALA A N 1
ATOM 733 C CA . ALA A 1 92 ? 7.227 -11.007 -10.571 1.00 86.12 92 ALA A CA 1
ATOM 734 C C . ALA A 1 92 ? 6.635 -10.084 -11.649 1.00 86.12 92 ALA A C 1
ATOM 736 O O . ALA A 1 92 ? 6.114 -10.579 -12.638 1.00 86.12 92 ALA A O 1
ATOM 737 N N . ARG A 1 93 ? 6.688 -8.761 -11.457 1.00 79.94 93 ARG A N 1
ATOM 738 C CA . ARG A 1 93 ? 6.194 -7.789 -12.448 1.00 79.94 93 ARG A CA 1
ATOM 739 C C . ARG A 1 93 ? 7.175 -7.533 -13.592 1.00 79.94 93 ARG A C 1
ATOM 741 O O . ARG A 1 93 ? 6.713 -7.195 -14.667 1.00 79.94 93 ARG A O 1
ATOM 748 N N . GLU A 1 94 ? 8.482 -7.688 -13.371 1.00 74.94 94 GLU A N 1
ATOM 749 C CA . GLU A 1 94 ? 9.472 -7.577 -14.453 1.00 74.94 94 GLU A CA 1
ATOM 750 C C . GLU A 1 94 ? 9.273 -8.700 -15.473 1.00 74.94 94 GLU A C 1
ATOM 752 O O . GLU A 1 94 ? 9.281 -8.445 -16.665 1.00 74.94 94 GLU A O 1
ATOM 757 N N . LEU A 1 95 ? 8.924 -9.903 -15.006 1.00 71.75 95 LEU A N 1
ATOM 758 C CA . LEU A 1 95 ? 8.586 -11.048 -15.863 1.00 71.75 95 LEU A CA 1
ATOM 759 C C . LEU A 1 95 ? 7.295 -10.880 -16.688 1.00 71.75 95 LEU A C 1
ATOM 761 O O . LEU A 1 95 ? 6.991 -11.743 -17.503 1.00 71.75 95 LEU A O 1
ATOM 765 N N . VAL A 1 96 ? 6.489 -9.847 -16.423 1.00 61.41 96 VAL A N 1
ATOM 766 C CA . VAL A 1 96 ? 5.241 -9.550 -17.155 1.00 61.41 96 VAL A CA 1
ATOM 767 C C . VAL A 1 96 ? 5.453 -8.430 -18.183 1.00 61.41 96 VAL A C 1
ATOM 769 O O . VAL A 1 96 ? 4.591 -8.212 -19.028 1.00 61.41 96 VAL A O 1
ATOM 772 N N . GLU A 1 97 ? 6.568 -7.697 -18.097 1.00 54.06 97 GLU A N 1
ATOM 773 C CA . GLU A 1 97 ? 6.906 -6.602 -19.016 1.00 54.06 97 GLU A CA 1
ATOM 774 C C . GLU A 1 97 ? 7.732 -7.073 -20.244 1.00 54.06 97 GLU A C 1
ATOM 776 O O . GLU A 1 97 ? 7.989 -6.244 -21.116 1.00 54.06 97 GLU A O 1
ATOM 781 N N . ASP A 1 98 ? 8.064 -8.374 -20.340 1.00 44.25 98 ASP A N 1
ATOM 782 C CA . ASP A 1 98 ? 8.665 -9.071 -21.5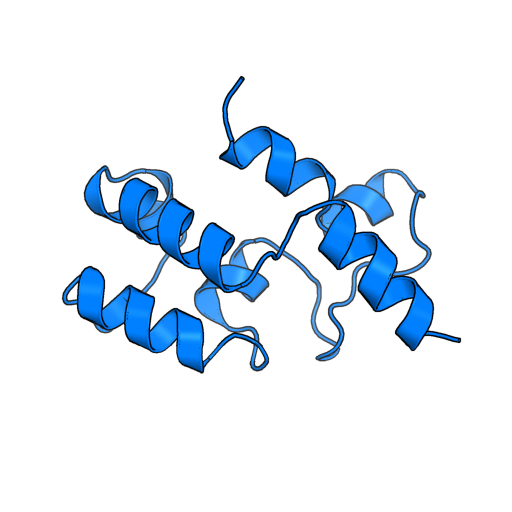05 1.00 44.25 98 ASP A CA 1
ATOM 783 C C . ASP A 1 98 ? 7.605 -9.787 -22.371 1.00 44.25 98 ASP A C 1
ATOM 785 O O . ASP A 1 98 ? 7.746 -9.778 -23.618 1.00 44.25 98 ASP A O 1
#

Sequence (98 aa):
MDPLKIRYSYLKSYLYLLEHTSTNKCICGAKETPEHLFLSCSLFSLARIKLKDKLATNYLSLPLLLDTTPGIESSIAYLSETKICTRKYHLARELVED

Radius of gyration: 13.4 Å; Cα contacts (8 Å, |Δi|>4): 101; chains: 1; bounding box: 33×21×37 Å